Protein AF-A0A538GGG4-F1 (afdb_monomer_lite)

Secondary structure (DSSP, 8-state):
-PPP-SHHHHHHHHHHHHHHHHHHHHHHHHHHHHH--SHHHHHHHHHHHHHHHHHHHHHHHHHHHHT--------HHHHHHHHHHHHHHHHS-GGGHHHHHHHH--

Radius of gyration: 16.32 Å; chains: 1; bounding box: 41×24×45 Å

Foldseek 3Di:
DDDDDDPVSVVLLVLLLVLLLLVLLLVLLVVLLVLDDDPVLNVVSVVVSVVSVVVNVVSVVVCVVVVHDRDHDDNVVSVVLSVVLVVVCVVDDSVCNNVSSVVSVD

Sequence (106 aa):
MAKIESPRELFINNLGSTLTMENEILEMLEELQEEARDQELKQNLAHHHQETQQQIRNLERVFDALGEEPKGQSCPPIEGLEKDGKQSIKQVDDALVDHVILGGAA

pLDDT: mean 92.87, std 7.23, range [55.16, 98.62]

Structure (mmCIF, N/CA/C/O backbone):
data_AF-A0A538GGG4-F1
#
_entry.id   AF-A0A538GGG4-F1
#
loop_
_atom_site.group_PDB
_atom_site.id
_atom_site.type_symbol
_atom_site.label_atom_id
_atom_site.label_alt_id
_atom_site.label_comp_id
_atom_site.label_asym_id
_atom_site.label_entity_id
_atom_site.label_seq_id
_atom_site.pdbx_PDB_ins_code
_atom_site.Cartn_x
_atom_site.Cartn_y
_atom_site.Cartn_z
_atom_site.occupancy
_atom_site.B_iso_or_equiv
_atom_site.auth_seq_id
_atom_site.auth_comp_id
_atom_site.auth_asym_id
_atom_site.auth_atom_id
_atom_site.pdbx_PDB_model_num
ATOM 1 N N . MET A 1 1 ? -4.192 15.893 17.556 1.00 62.12 1 MET A N 1
ATOM 2 C CA . MET A 1 1 ? -5.105 14.734 17.450 1.00 62.12 1 MET A CA 1
ATOM 3 C C . MET A 1 1 ? -5.717 14.468 18.814 1.00 62.12 1 MET A C 1
ATOM 5 O O . MET A 1 1 ? -5.034 14.691 19.809 1.00 62.12 1 MET A O 1
ATOM 9 N N . ALA A 1 2 ? -6.991 14.067 18.868 1.00 73.44 2 ALA A N 1
ATOM 10 C CA . ALA A 1 2 ? -7.597 13.586 20.110 1.00 73.44 2 ALA A CA 1
ATOM 11 C C . ALA A 1 2 ? -6.872 12.312 20.575 1.00 73.44 2 ALA A C 1
ATOM 13 O O . ALA A 1 2 ? -6.318 11.582 19.752 1.00 73.44 2 ALA A O 1
ATOM 14 N N . LYS A 1 3 ? -6.826 12.080 21.886 1.00 87.62 3 LYS A N 1
ATOM 15 C CA . LYS A 1 3 ? -6.178 10.897 22.451 1.00 87.62 3 LYS A CA 1
ATOM 16 C C . LYS A 1 3 ? -7.064 9.672 22.199 1.00 87.62 3 LYS A C 1
ATOM 18 O O . LYS A 1 3 ? -8.278 9.787 22.295 1.00 87.62 3 LYS A O 1
ATOM 23 N N . ILE A 1 4 ? -6.450 8.538 21.872 1.00 91.81 4 ILE A N 1
ATOM 24 C CA . ILE A 1 4 ? -7.132 7.242 21.779 1.00 91.81 4 ILE A CA 1
ATOM 25 C C . ILE A 1 4 ? -7.226 6.669 23.193 1.00 91.81 4 ILE A C 1
ATOM 27 O O . ILE A 1 4 ? -6.202 6.529 23.868 1.00 91.81 4 ILE A O 1
ATOM 31 N N . GLU A 1 5 ? -8.437 6.358 23.644 1.00 95.62 5 GLU A N 1
ATOM 32 C CA . GLU A 1 5 ? -8.718 5.985 25.036 1.00 95.62 5 GLU A CA 1
ATOM 33 C C . GLU A 1 5 ? -9.255 4.556 25.183 1.00 95.62 5 GLU A C 1
ATOM 35 O O . GLU A 1 5 ? -9.321 4.032 26.297 1.00 95.62 5 GLU A O 1
ATOM 40 N N . SER A 1 6 ? -9.576 3.879 24.075 1.00 96.88 6 SER A N 1
ATOM 41 C CA . SER A 1 6 ? -10.102 2.512 24.092 1.00 96.88 6 SER A CA 1
ATOM 42 C C . SER A 1 6 ? -9.551 1.622 22.964 1.00 96.88 6 SER A C 1
ATOM 44 O O . SER A 1 6 ? -9.177 2.120 21.900 1.00 96.88 6 SER A O 1
ATOM 46 N N . PRO A 1 7 ? -9.546 0.281 23.137 1.00 97.12 7 PRO A N 1
ATOM 47 C CA . PRO A 1 7 ? -9.202 -0.647 22.056 1.00 97.12 7 PRO A CA 1
ATOM 48 C C . PRO A 1 7 ? -10.099 -0.500 20.820 1.00 97.12 7 PRO A C 1
ATOM 50 O O . PRO A 1 7 ? -9.632 -0.688 19.700 1.00 97.12 7 PRO A O 1
ATOM 53 N N . ARG A 1 8 ? -11.378 -0.141 21.010 1.00 94.81 8 ARG A N 1
ATOM 54 C CA . ARG A 1 8 ? -12.317 0.094 19.904 1.00 94.81 8 ARG A CA 1
ATOM 55 C C . ARG A 1 8 ? -11.928 1.332 19.100 1.00 94.81 8 ARG A C 1
ATOM 57 O O . ARG A 1 8 ? -11.909 1.266 17.877 1.00 94.81 8 ARG A O 1
ATOM 64 N N . GLU A 1 9 ? -11.586 2.433 19.767 1.00 93.06 9 GLU A N 1
ATOM 65 C CA . GLU A 1 9 ? -11.084 3.634 19.089 1.00 93.06 9 GLU A CA 1
ATOM 66 C C . GLU A 1 9 ? -9.779 3.366 18.345 1.00 93.06 9 GLU A C 1
ATOM 68 O O . GLU A 1 9 ? -9.637 3.812 17.211 1.00 93.06 9 GLU A O 1
ATOM 73 N N . LEU A 1 10 ? -8.856 2.603 18.945 1.00 92.94 10 LEU A N 1
ATOM 74 C 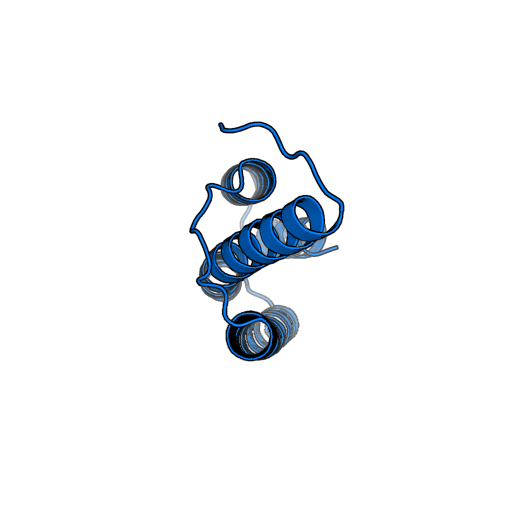CA . LEU A 1 10 ? -7.613 2.207 18.282 1.00 92.94 10 LEU A CA 1
ATOM 75 C C . LEU A 1 10 ? -7.896 1.401 17.009 1.00 92.94 10 LEU A C 1
ATOM 77 O O . LEU A 1 10 ? -7.308 1.666 15.966 1.00 92.94 10 LEU A O 1
ATOM 81 N N . PHE A 1 11 ? -8.821 0.444 17.082 1.00 94.50 11 PHE A N 1
ATOM 82 C CA . PHE A 1 11 ? -9.208 -0.374 15.937 1.00 94.50 11 PHE A CA 1
ATOM 83 C C . PHE A 1 11 ? -9.819 0.463 14.804 1.00 94.50 11 PHE A C 1
ATOM 85 O O . PHE A 1 11 ? -9.375 0.356 13.665 1.00 94.50 11 PHE A O 1
ATOM 92 N N . ILE A 1 12 ? -10.779 1.341 15.116 1.00 93.88 12 ILE A N 1
ATOM 93 C CA . ILE A 1 12 ? -11.406 2.239 14.130 1.00 93.88 12 ILE A CA 1
ATOM 94 C C . ILE A 1 12 ? -10.374 3.196 13.528 1.00 93.88 12 ILE A C 1
ATOM 96 O O . ILE A 1 12 ? -10.387 3.444 12.324 1.00 93.88 12 ILE A O 1
ATOM 100 N N . ASN A 1 13 ? -9.462 3.722 14.351 1.00 91.38 13 ASN A N 1
ATOM 101 C CA . ASN A 1 13 ? -8.400 4.595 13.873 1.00 91.38 13 ASN A CA 1
ATOM 102 C C . ASN A 1 13 ? -7.486 3.874 12.880 1.00 91.38 13 ASN A C 1
ATOM 104 O O . ASN A 1 13 ? -7.267 4.399 11.793 1.00 91.38 13 ASN A O 1
ATOM 108 N N . ASN A 1 14 ? -7.039 2.663 13.217 1.00 91.75 14 ASN A N 1
ATOM 109 C CA . ASN A 1 14 ? -6.198 1.859 12.339 1.00 91.75 14 ASN A CA 1
ATOM 110 C C . ASN A 1 14 ? -6.909 1.518 11.025 1.00 91.75 14 ASN A C 1
ATOM 112 O O . ASN A 1 14 ? -6.299 1.656 9.974 1.00 91.75 14 ASN A O 1
ATOM 116 N N . LEU A 1 15 ? -8.197 1.147 11.059 1.00 94.06 15 LEU A N 1
ATOM 117 C CA . LEU A 1 15 ? -8.981 0.917 9.838 1.00 94.06 15 LEU A CA 1
ATOM 118 C C . LEU A 1 15 ? -9.023 2.158 8.936 1.00 94.06 15 LEU A C 1
ATOM 120 O O . LEU A 1 15 ? -8.923 2.029 7.720 1.00 94.06 15 LEU A O 1
ATOM 124 N N . GLY A 1 16 ? -9.149 3.354 9.519 1.00 93.06 16 GLY A N 1
ATOM 125 C CA . GLY A 1 16 ? -9.156 4.612 8.766 1.00 93.06 16 GLY A CA 1
ATOM 126 C C . GLY A 1 16 ? -7.797 4.927 8.143 1.00 93.06 16 GLY A C 1
ATOM 127 O O . GLY A 1 16 ? -7.725 5.329 6.981 1.00 93.06 16 GLY A O 1
ATOM 128 N N . SER A 1 17 ? -6.715 4.690 8.888 1.00 91.56 17 SER A N 1
ATOM 129 C CA . SER A 1 17 ? -5.351 4.818 8.368 1.00 91.56 17 SER A CA 1
ATOM 130 C C . SER A 1 17 ? -5.074 3.813 7.251 1.00 91.56 17 SER A C 1
ATOM 132 O O . SER A 1 17 ? -4.525 4.201 6.227 1.00 91.56 17 SER A O 1
ATOM 134 N N . THR A 1 18 ? -5.502 2.555 7.396 1.00 93.44 18 THR A N 1
ATOM 135 C CA . THR A 1 18 ? -5.384 1.545 6.336 1.00 93.44 18 THR A CA 1
ATOM 136 C C . THR A 1 18 ? -6.203 1.938 5.113 1.00 93.44 18 THR A C 1
ATOM 138 O O . THR A 1 18 ? -5.6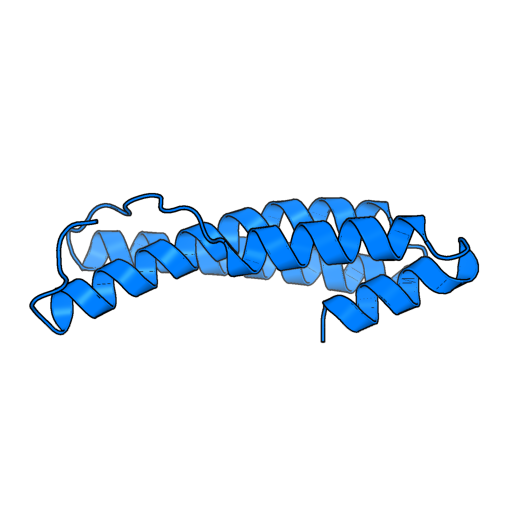76 1.902 4.015 1.00 93.44 18 THR A O 1
ATOM 141 N N . LEU A 1 19 ? -7.451 2.391 5.274 1.00 95.12 19 LEU A N 1
ATOM 142 C CA . LEU A 1 19 ? -8.255 2.850 4.138 1.00 95.12 19 LEU A CA 1
ATOM 143 C C . LEU A 1 19 ? -7.585 4.007 3.393 1.00 95.12 19 LEU A C 1
ATOM 145 O O . LEU A 1 19 ? -7.596 4.025 2.167 1.00 95.12 19 LEU A O 1
ATOM 149 N N . THR A 1 20 ? -6.991 4.961 4.111 1.00 93.88 20 THR A N 1
ATOM 150 C CA . THR A 1 20 ? -6.257 6.058 3.463 1.00 93.88 20 THR A CA 1
ATOM 151 C C . THR A 1 20 ? -5.030 5.524 2.721 1.00 93.88 20 THR A C 1
ATOM 153 O O . THR A 1 20 ? -4.852 5.831 1.548 1.00 93.88 20 THR A O 1
ATOM 156 N N . MET A 1 21 ? -4.261 4.636 3.358 1.00 94.19 21 MET A N 1
ATOM 157 C CA . MET A 1 21 ? -3.110 3.976 2.741 1.00 94.19 21 MET A CA 1
ATOM 158 C C . MET A 1 21 ? -3.478 3.232 1.452 1.00 94.19 21 MET A C 1
ATOM 160 O O . MET A 1 21 ? -2.780 3.389 0.462 1.00 94.19 21 MET A O 1
ATOM 164 N N . GLU A 1 22 ? -4.574 2.471 1.435 1.00 95.81 22 GLU A N 1
ATOM 165 C CA . GLU A 1 22 ? -4.999 1.738 0.234 1.00 95.81 22 GLU A CA 1
ATOM 166 C C . GLU A 1 22 ? -5.420 2.674 -0.906 1.00 95.81 22 GLU A C 1
ATOM 168 O O . GLU A 1 22 ? -5.168 2.372 -2.067 1.00 95.81 22 GLU A O 1
ATOM 173 N N . ASN A 1 23 ? -6.039 3.821 -0.601 1.00 95.31 23 ASN A N 1
ATOM 174 C CA . ASN A 1 23 ? -6.363 4.815 -1.630 1.00 95.31 23 ASN A CA 1
ATOM 175 C C . ASN A 1 23 ? -5.093 5.438 -2.229 1.00 95.31 23 ASN A C 1
ATOM 177 O O . ASN A 1 23 ? -5.008 5.578 -3.443 1.00 95.31 23 ASN A O 1
ATOM 181 N N . GLU A 1 24 ? -4.093 5.752 -1.403 1.00 94.50 24 GLU A N 1
ATOM 182 C CA . GLU A 1 24 ? -2.803 6.264 -1.885 1.00 94.50 24 GLU A CA 1
ATOM 183 C C . GLU A 1 24 ? -2.042 5.190 -2.692 1.00 94.50 24 GLU A C 1
ATOM 185 O O . GLU A 1 24 ? -1.507 5.473 -3.762 1.00 94.50 24 GLU A O 1
ATOM 190 N N . ILE A 1 25 ? -2.064 3.925 -2.250 1.00 95.12 25 ILE A N 1
ATOM 191 C CA . ILE A 1 25 ? -1.499 2.788 -3.002 1.00 95.12 25 ILE A CA 1
ATOM 192 C C . ILE A 1 25 ? -2.187 2.611 -4.352 1.00 95.12 25 ILE A C 1
ATOM 194 O O . ILE A 1 25 ? -1.514 2.322 -5.339 1.00 95.12 25 ILE A O 1
ATOM 198 N N . LEU A 1 26 ? -3.506 2.793 -4.413 1.00 96.81 26 LEU A N 1
ATOM 199 C CA . LEU A 1 26 ? -4.256 2.665 -5.655 1.00 96.81 26 LEU A CA 1
ATOM 200 C C . LEU A 1 26 ? -3.734 3.632 -6.727 1.00 96.81 26 LEU A C 1
ATOM 202 O O . LEU A 1 26 ? -3.463 3.202 -7.847 1.00 96.81 26 LEU A O 1
ATOM 206 N N . GLU A 1 27 ? -3.536 4.901 -6.366 1.00 94.75 27 GLU A N 1
ATOM 207 C CA . GLU A 1 27 ? -2.980 5.924 -7.262 1.00 94.75 27 GLU A CA 1
ATOM 208 C C . GLU A 1 27 ? -1.528 5.597 -7.650 1.00 94.75 27 GLU A C 1
ATOM 210 O O . GLU A 1 27 ? -1.171 5.633 -8.829 1.00 94.75 27 GLU A O 1
ATOM 215 N N . MET A 1 28 ? -0.700 5.180 -6.686 1.00 94.44 28 MET A N 1
ATOM 216 C CA . MET A 1 28 ? 0.683 4.778 -6.966 1.00 94.44 28 MET A CA 1
ATOM 217 C C . MET A 1 28 ? 0.778 3.601 -7.939 1.00 94.44 28 MET A C 1
ATOM 219 O O . MET A 1 28 ? 1.649 3.587 -8.804 1.00 94.44 28 MET A O 1
ATOM 223 N N . LEU A 1 29 ? -0.085 2.591 -7.808 1.00 96.00 29 LEU A N 1
ATOM 224 C CA . LEU A 1 29 ? -0.065 1.420 -8.686 1.00 96.00 29 LEU A CA 1
ATOM 225 C C . LEU A 1 29 ? -0.385 1.792 -10.137 1.00 96.00 29 LEU A C 1
ATOM 227 O O . LEU A 1 29 ? 0.219 1.221 -11.047 1.00 96.00 29 LEU A O 1
ATOM 231 N N . GLU A 1 30 ? -1.287 2.753 -10.356 1.00 94.94 30 GLU A N 1
ATOM 232 C CA . GLU A 1 30 ? -1.578 3.291 -11.688 1.00 94.94 30 GLU A CA 1
ATOM 233 C C . GLU A 1 30 ? -0.332 3.960 -12.289 1.00 94.94 30 GLU A C 1
ATOM 235 O O . GLU A 1 30 ? 0.099 3.585 -13.382 1.00 94.94 30 GLU A O 1
ATOM 240 N N . GLU A 1 31 ? 0.323 4.854 -11.544 1.00 94.19 31 GLU A N 1
ATOM 241 C CA . GLU A 1 31 ? 1.547 5.532 -11.992 1.00 94.19 31 GLU A CA 1
ATOM 242 C C . GLU A 1 31 ? 2.708 4.553 -12.257 1.00 94.19 31 GLU A C 1
ATOM 244 O O . GLU A 1 31 ? 3.385 4.629 -13.284 1.00 94.19 31 GLU A O 1
ATOM 249 N N . LEU A 1 32 ? 2.936 3.583 -11.365 1.00 94.81 32 LEU A N 1
ATOM 250 C CA . LEU A 1 32 ? 3.996 2.581 -11.530 1.00 94.81 32 LEU A CA 1
ATOM 251 C C . LEU A 1 32 ? 3.751 1.697 -12.759 1.00 94.81 32 LEU A C 1
ATOM 253 O O . LEU A 1 32 ? 4.701 1.289 -13.429 1.00 94.81 32 LEU A O 1
ATOM 257 N N . GLN A 1 33 ? 2.490 1.402 -13.083 1.00 95.19 33 GLN A N 1
ATOM 258 C CA . GLN A 1 33 ? 2.136 0.646 -14.284 1.00 95.19 33 GLN A CA 1
ATOM 259 C C . GLN A 1 33 ? 2.474 1.427 -15.566 1.00 95.19 33 GLN A C 1
ATOM 261 O O . GLN A 1 33 ? 2.873 0.825 -16.576 1.00 95.19 33 GLN A O 1
ATOM 266 N N . GLU A 1 34 ? 2.324 2.754 -15.548 1.00 94.62 34 GLU A N 1
ATOM 267 C CA . GLU A 1 34 ? 2.719 3.630 -16.655 1.00 94.62 34 GLU A CA 1
ATOM 268 C C . GLU A 1 34 ? 4.243 3.646 -16.844 1.00 94.62 34 GLU A C 1
ATOM 270 O O . GLU A 1 34 ? 4.711 3.458 -17.972 1.00 94.62 34 GLU A O 1
ATOM 275 N N . GLU A 1 35 ? 4.999 3.765 -15.749 1.00 94.81 35 GLU A N 1
ATOM 276 C CA . GLU A 1 35 ? 6.471 3.835 -15.740 1.00 94.81 35 GLU A CA 1
ATOM 277 C C . GLU A 1 35 ? 7.165 2.497 -16.051 1.00 94.81 35 GLU A C 1
ATOM 279 O O . GLU A 1 35 ? 8.247 2.474 -16.651 1.00 94.81 35 GLU A O 1
ATOM 284 N N . ALA A 1 36 ? 6.551 1.371 -15.672 1.00 95.62 36 ALA A N 1
ATOM 285 C CA . ALA A 1 36 ? 7.094 0.040 -15.928 1.00 95.62 36 ALA A CA 1
ATOM 286 C C . ALA A 1 36 ? 7.319 -0.207 -17.430 1.00 95.62 36 ALA A C 1
ATOM 288 O O . ALA A 1 36 ? 6.617 0.333 -18.289 1.00 95.62 36 ALA A O 1
ATOM 289 N N . ARG A 1 37 ? 8.274 -1.065 -17.785 1.00 94.81 37 ARG A N 1
ATOM 290 C CA . ARG A 1 37 ? 8.621 -1.377 -19.186 1.00 94.81 37 ARG A CA 1
ATOM 291 C C . ARG A 1 37 ? 8.378 -2.836 -19.513 1.00 94.81 37 ARG A C 1
ATOM 293 O O . ARG A 1 37 ? 7.853 -3.140 -20.588 1.00 94.81 37 ARG A O 1
ATOM 300 N N . ASP A 1 38 ? 8.712 -3.714 -18.579 1.00 97.12 38 ASP A N 1
ATOM 301 C CA . ASP A 1 38 ? 8.404 -5.128 -18.661 1.00 97.12 38 ASP A CA 1
ATOM 302 C C . ASP A 1 38 ? 6.887 -5.396 -18.636 1.00 97.12 38 ASP A C 1
ATOM 304 O O . ASP A 1 38 ? 6.118 -4.800 -17.876 1.00 97.12 38 ASP A O 1
ATOM 308 N N . GLN A 1 39 ? 6.438 -6.294 -19.514 1.00 97.06 39 GLN A N 1
ATOM 309 C CA . GLN A 1 39 ? 5.013 -6.584 -19.687 1.00 97.06 39 GLN A CA 1
ATOM 310 C C . GLN A 1 39 ? 4.438 -7.417 -18.542 1.00 97.06 39 GLN A C 1
ATOM 312 O O . GLN A 1 39 ? 3.275 -7.227 -18.186 1.00 97.06 39 GLN A O 1
ATOM 317 N N . GLU A 1 40 ? 5.224 -8.327 -17.969 1.00 96.56 40 GLU A N 1
ATOM 318 C CA . GLU A 1 40 ? 4.798 -9.133 -16.826 1.00 96.56 40 GLU A CA 1
ATOM 319 C C . GLU A 1 40 ? 4.673 -8.246 -15.584 1.00 96.56 40 GLU A C 1
ATOM 321 O O . GLU A 1 40 ? 3.661 -8.304 -14.884 1.00 96.56 40 GLU A O 1
ATOM 326 N N . LEU A 1 41 ? 5.627 -7.333 -15.370 1.00 96.31 41 LEU A N 1
ATOM 327 C CA . LEU A 1 41 ? 5.549 -6.343 -14.297 1.00 96.31 41 LEU A CA 1
ATOM 328 C C . LEU A 1 41 ? 4.292 -5.469 -14.413 1.00 96.31 41 LEU A C 1
ATOM 330 O O . LEU A 1 41 ? 3.559 -5.333 -13.434 1.00 96.31 41 LEU A O 1
ATOM 334 N N . LYS A 1 42 ? 3.980 -4.938 -15.605 1.00 97.12 42 LYS A N 1
ATOM 335 C CA . LYS A 1 42 ? 2.738 -4.171 -15.827 1.00 97.12 42 LYS A CA 1
ATOM 336 C C . LYS A 1 42 ? 1.486 -4.980 -15.492 1.00 97.12 42 LYS A C 1
ATOM 338 O O . LYS A 1 42 ? 0.563 -4.445 -14.887 1.00 97.12 42 LYS A O 1
ATOM 343 N N . GLN A 1 43 ? 1.438 -6.253 -15.887 1.00 97.19 43 GLN A N 1
ATOM 344 C CA . GLN A 1 43 ? 0.297 -7.125 -15.595 1.00 97.19 43 GLN A CA 1
ATOM 345 C C . GLN A 1 43 ? 0.145 -7.375 -14.094 1.00 97.19 43 GLN A C 1
ATOM 347 O O . GLN A 1 43 ? -0.973 -7.332 -13.584 1.00 97.19 43 GLN A O 1
ATOM 352 N N . ASN A 1 44 ? 1.254 -7.581 -13.386 1.00 96.81 44 ASN A N 1
ATOM 353 C CA . ASN A 1 44 ? 1.247 -7.774 -11.940 1.00 96.81 44 ASN A CA 1
ATOM 354 C C . ASN A 1 44 ? 0.799 -6.505 -11.200 1.00 96.81 44 ASN A C 1
ATOM 356 O O . ASN A 1 44 ? -0.020 -6.599 -10.290 1.00 96.81 44 ASN A O 1
ATOM 360 N N . LEU A 1 45 ? 1.255 -5.321 -11.625 1.00 97.25 45 LEU A N 1
ATOM 361 C CA . LEU A 1 45 ? 0.800 -4.038 -11.072 1.00 97.25 45 LEU A CA 1
ATOM 362 C C . LEU A 1 45 ? -0.695 -3.808 -11.333 1.00 97.25 45 LEU A C 1
ATOM 364 O O . LEU A 1 45 ? -1.427 -3.450 -10.414 1.00 97.25 45 LEU A O 1
ATOM 368 N N . ALA A 1 46 ? -1.173 -4.103 -12.546 1.00 97.44 46 ALA A N 1
ATOM 369 C CA . ALA A 1 46 ? -2.593 -4.017 -12.889 1.00 97.44 46 ALA A CA 1
ATOM 370 C C . ALA A 1 46 ? -3.453 -4.976 -12.050 1.00 97.44 46 ALA A C 1
ATOM 372 O O . ALA A 1 46 ? -4.563 -4.635 -11.635 1.00 97.44 46 ALA A O 1
ATOM 373 N N . HIS A 1 47 ? -2.948 -6.187 -11.802 1.00 97.75 47 HIS A N 1
ATOM 374 C CA . HIS A 1 47 ? -3.614 -7.159 -10.946 1.00 97.75 47 HIS A CA 1
ATOM 375 C C . HIS A 1 47 ? -3.688 -6.664 -9.501 1.00 97.75 47 HIS A C 1
ATOM 377 O O . HIS A 1 47 ? -4.781 -6.627 -8.936 1.00 97.75 47 HIS A O 1
ATOM 383 N N . HIS A 1 48 ? -2.566 -6.195 -8.949 1.00 97.50 48 HIS A N 1
ATOM 384 C CA . HIS A 1 48 ? -2.519 -5.625 -7.605 1.00 97.50 48 HIS 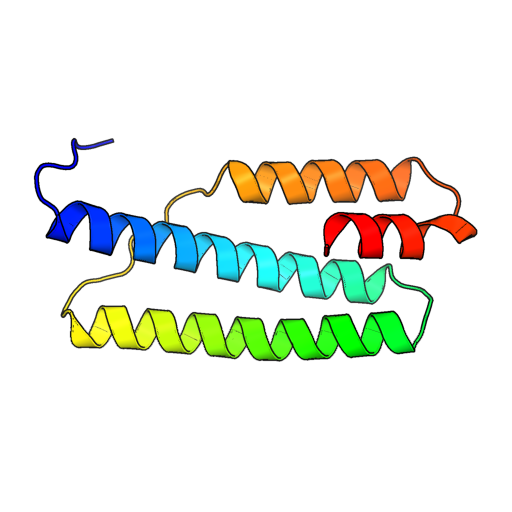A CA 1
ATOM 385 C C . HIS A 1 48 ? -3.483 -4.438 -7.491 1.00 97.50 48 HIS A C 1
ATOM 387 O O . HIS A 1 48 ? -4.283 -4.385 -6.567 1.00 97.50 48 HIS A O 1
ATOM 393 N N . HIS A 1 49 ? -3.532 -3.553 -8.489 1.00 97.94 49 HIS A N 1
ATOM 394 C CA . HIS A 1 49 ? -4.475 -2.435 -8.508 1.00 97.94 49 HIS A CA 1
ATOM 395 C C . HIS A 1 49 ? -5.935 -2.915 -8.371 1.00 97.94 49 HIS A C 1
ATOM 397 O O . HIS A 1 49 ? -6.714 -2.353 -7.600 1.00 97.94 49 HIS A O 1
ATOM 403 N N . GLN A 1 50 ? -6.324 -4.002 -9.049 1.00 98.38 50 GLN A N 1
ATOM 404 C CA . GLN A 1 50 ? -7.659 -4.599 -8.886 1.00 98.38 50 GLN A CA 1
ATOM 405 C C . GLN A 1 50 ? -7.889 -5.191 -7.487 1.00 98.38 50 GLN A C 1
ATOM 407 O O . GLN A 1 50 ? -8.999 -5.080 -6.948 1.00 98.38 50 GLN A O 1
ATOM 412 N N . GLU A 1 51 ? -6.870 -5.816 -6.895 1.00 98.50 51 GLU A N 1
ATOM 413 C CA . GLU A 1 51 ? -6.918 -6.314 -5.519 1.00 98.50 51 GLU A CA 1
ATOM 414 C C . GLU A 1 51 ? -7.092 -5.163 -4.522 1.00 98.50 51 GLU A C 1
ATOM 416 O O . GLU A 1 51 ? -7.996 -5.231 -3.685 1.00 98.50 51 GLU A O 1
ATOM 421 N N . THR A 1 52 ? -6.338 -4.073 -4.673 1.00 98.31 52 THR A N 1
ATOM 422 C CA . THR A 1 52 ? -6.430 -2.853 -3.856 1.00 98.31 52 THR A CA 1
ATOM 423 C C . THR A 1 52 ? -7.824 -2.238 -3.925 1.00 98.31 52 THR A C 1
ATOM 425 O O . THR A 1 52 ? -8.438 -1.962 -2.894 1.00 98.31 52 THR A O 1
ATOM 428 N N . GLN A 1 53 ? -8.431 -2.145 -5.114 1.00 98.56 53 GLN A N 1
ATOM 429 C CA . GLN A 1 53 ? -9.830 -1.712 -5.230 1.00 98.56 53 GLN A CA 1
ATOM 430 C C . GLN A 1 53 ? -10.793 -2.612 -4.439 1.00 98.56 53 GLN A C 1
ATOM 432 O O . GLN A 1 53 ? -11.793 -2.140 -3.892 1.00 98.56 53 GLN A O 1
ATOM 437 N N . GLN A 1 54 ? -10.543 -3.924 -4.396 1.00 98.62 54 GLN A N 1
ATOM 438 C CA . GLN A 1 54 ? -11.362 -4.844 -3.609 1.00 98.62 54 GLN A CA 1
ATOM 439 C C . GLN A 1 54 ? -11.098 -4.717 -2.105 1.00 98.62 54 GLN A C 1
ATOM 441 O O . GLN A 1 54 ? -12.041 -4.846 -1.322 1.00 98.62 54 GLN A O 1
ATOM 446 N N . GLN A 1 55 ? -9.859 -4.453 -1.698 1.00 98.50 55 GLN A N 1
ATOM 447 C CA . GLN A 1 55 ? -9.480 -4.203 -0.308 1.00 98.50 55 GLN A CA 1
ATOM 448 C C . GLN A 1 55 ? -10.155 -2.931 0.221 1.00 98.50 55 GLN A C 1
ATOM 450 O O . GLN A 1 55 ? -10.796 -2.994 1.270 1.00 98.50 55 GLN A O 1
ATOM 455 N N . ILE A 1 56 ? -10.157 -1.840 -0.555 1.00 98.00 56 ILE A N 1
ATOM 456 C CA . ILE A 1 56 ? -10.903 -0.604 -0.255 1.00 98.00 56 ILE A CA 1
ATOM 457 C C . ILE A 1 56 ? -12.387 -0.912 -0.028 1.00 98.00 56 ILE A C 1
ATOM 459 O O . ILE A 1 56 ? -12.923 -0.621 1.041 1.00 98.00 56 ILE A O 1
ATOM 463 N N . ARG A 1 57 ? -13.038 -1.616 -0.967 1.00 98.25 57 ARG A N 1
ATOM 464 C CA . ARG A 1 57 ? -14.451 -2.021 -0.821 1.00 98.25 57 ARG A CA 1
ATOM 465 C C . ARG A 1 57 ? -14.706 -2.878 0.420 1.00 98.25 57 ARG A C 1
ATOM 467 O O . ARG A 1 57 ? -15.795 -2.842 0.991 1.00 98.25 57 ARG A O 1
ATOM 474 N N . ASN A 1 58 ? -13.745 -3.708 0.821 1.00 98.25 58 ASN A N 1
ATOM 475 C CA . ASN A 1 58 ? -13.872 -4.515 2.031 1.00 98.25 58 ASN A CA 1
ATOM 476 C C . ASN A 1 58 ? -13.781 -3.643 3.289 1.00 98.25 58 ASN A C 1
ATOM 478 O O . ASN A 1 58 ? -14.568 -3.850 4.209 1.00 98.25 58 ASN A O 1
ATOM 482 N N . LEU A 1 59 ? -12.873 -2.666 3.318 1.00 97.12 59 LEU A N 1
ATOM 483 C CA . LEU A 1 59 ? -12.735 -1.718 4.424 1.00 97.12 59 LEU A CA 1
ATOM 484 C C . LEU A 1 59 ? -13.992 -0.857 4.582 1.00 97.12 59 LEU A C 1
ATOM 486 O O . LEU A 1 59 ? -14.496 -0.731 5.695 1.00 97.12 59 LEU A O 1
ATOM 490 N N . GLU A 1 60 ? -14.557 -0.355 3.483 1.00 95.94 60 GLU A N 1
ATOM 491 C CA . GLU A 1 60 ? -15.834 0.376 3.488 1.00 95.94 60 GLU A CA 1
ATOM 492 C C . GLU A 1 60 ? -16.963 -0.462 4.110 1.00 95.94 60 GLU A C 1
ATOM 494 O O . GLU A 1 60 ? -17.650 -0.010 5.024 1.00 95.94 60 GLU A O 1
ATOM 499 N N . ARG A 1 61 ? -17.087 -1.738 3.717 1.00 97.75 61 ARG A N 1
ATOM 500 C CA . ARG A 1 61 ? -18.070 -2.662 4.314 1.00 97.75 61 ARG A CA 1
ATOM 501 C C . ARG A 1 61 ? -17.841 -2.902 5.805 1.00 97.75 61 ARG A C 1
ATOM 503 O O . ARG A 1 61 ? -18.801 -3.148 6.533 1.00 97.75 61 ARG A O 1
ATOM 510 N N . VAL A 1 62 ? -16.589 -2.886 6.265 1.00 97.44 62 VAL A N 1
ATOM 511 C CA . VAL A 1 62 ? -16.273 -3.004 7.696 1.00 97.44 62 VAL A CA 1
ATOM 512 C C . VAL A 1 62 ? -16.746 -1.759 8.444 1.00 97.44 62 VAL A C 1
ATOM 514 O O . VAL A 1 62 ? -17.366 -1.904 9.494 1.00 97.44 62 VAL A O 1
ATOM 517 N N . PHE A 1 63 ? -16.522 -0.559 7.904 1.00 96.81 63 PHE A N 1
ATOM 518 C CA . PHE A 1 63 ? -17.043 0.686 8.478 1.00 96.81 63 PHE A CA 1
ATOM 519 C C . PHE A 1 63 ? -18.575 0.677 8.573 1.00 96.81 63 PHE A C 1
ATOM 521 O O . PHE A 1 63 ? -19.117 0.902 9.660 1.00 96.81 63 PHE A O 1
ATOM 528 N N . ASP A 1 64 ? -19.259 0.276 7.497 1.00 96.75 64 ASP A N 1
ATOM 529 C CA . ASP A 1 64 ? -20.718 0.116 7.478 1.00 96.75 64 ASP A CA 1
ATOM 530 C C . ASP A 1 64 ? -21.201 -0.871 8.553 1.00 96.75 64 ASP A C 1
ATOM 532 O O . ASP A 1 64 ? -22.137 -0.588 9.303 1.00 96.75 64 ASP A O 1
ATOM 536 N N . ALA A 1 65 ? -20.541 -2.029 8.671 1.00 97.44 65 ALA A N 1
ATOM 537 C CA . ALA A 1 65 ? -20.889 -3.054 9.656 1.00 97.44 65 ALA A CA 1
ATOM 538 C C . ALA A 1 65 ? -20.668 -2.596 11.108 1.00 97.44 65 ALA A C 1
ATOM 540 O O . ALA A 1 65 ? -21.332 -3.091 12.022 1.00 97.44 65 ALA A O 1
ATOM 541 N N . LEU A 1 66 ? -19.739 -1.664 11.329 1.00 96.25 66 LEU A N 1
ATOM 542 C CA . LEU A 1 66 ? -19.457 -1.074 12.637 1.00 96.25 66 LEU A CA 1
ATOM 543 C C . LEU A 1 66 ? -20.354 0.130 12.958 1.00 96.25 66 LEU A C 1
ATOM 545 O O . LEU A 1 66 ? -20.367 0.556 14.117 1.00 96.25 66 LEU A O 1
ATOM 549 N N . GLY A 1 67 ? -21.095 0.652 11.973 1.00 96.44 67 GLY A N 1
ATOM 550 C CA . GLY A 1 67 ? -21.876 1.884 12.097 1.00 96.44 67 GLY A CA 1
ATOM 551 C C . GLY A 1 67 ? -20.998 3.120 12.311 1.00 96.44 67 GLY A C 1
ATOM 552 O O . GLY A 1 67 ? -21.399 4.034 13.027 1.00 96.44 67 GLY A O 1
ATOM 553 N N . GLU A 1 68 ? -19.787 3.115 11.754 1.00 94.25 68 GLU A N 1
ATOM 554 C CA . GLU A 1 68 ? -18.790 4.177 11.891 1.00 94.25 68 GLU A CA 1
ATOM 555 C C . GLU A 1 68 ? -18.479 4.774 10.520 1.00 94.25 68 GLU A C 1
ATOM 557 O O . GLU A 1 68 ? -18.445 4.058 9.525 1.00 94.25 68 GLU A O 1
ATOM 562 N N . GLU A 1 69 ? -18.187 6.071 10.465 1.00 89.69 69 GLU A N 1
ATOM 563 C CA . GLU A 1 69 ? -17.726 6.704 9.229 1.00 89.69 69 GLU A CA 1
ATOM 564 C C . GLU A 1 69 ? -16.193 6.692 9.156 1.00 89.69 69 GLU A C 1
ATOM 566 O O . GLU A 1 69 ? -15.523 7.014 10.152 1.00 89.69 69 GLU A O 1
ATOM 571 N N . PRO A 1 70 ? -15.607 6.374 7.987 1.00 85.62 70 PRO A N 1
ATOM 572 C CA . PRO A 1 70 ? -14.176 6.501 7.798 1.00 85.62 70 PRO A CA 1
ATOM 573 C C . PRO A 1 70 ? -13.767 7.966 7.949 1.00 85.62 70 PRO A C 1
ATOM 575 O O . PRO A 1 70 ? -14.233 8.856 7.239 1.00 85.62 70 PRO A O 1
ATOM 578 N N . LYS A 1 71 ? -12.853 8.226 8.882 1.00 80.25 71 LYS A N 1
ATOM 579 C CA . LYS A 1 71 ? -12.192 9.527 8.983 1.00 80.25 71 LYS A CA 1
ATOM 580 C C . LYS A 1 71 ? -10.948 9.472 8.119 1.00 80.25 71 LYS A C 1
ATOM 582 O O . LYS A 1 71 ? -10.013 8.758 8.473 1.00 80.25 71 LYS A O 1
ATOM 587 N N . GLY A 1 72 ? -10.939 10.232 7.026 1.00 69.19 72 GLY A N 1
ATOM 588 C CA . GLY A 1 72 ? -9.729 10.437 6.236 1.00 69.19 72 GLY A CA 1
ATOM 589 C C . GLY A 1 72 ? -8.619 10.995 7.126 1.00 69.19 72 GLY A C 1
ATOM 590 O O . GLY A 1 72 ? -8.827 11.971 7.856 1.00 69.19 72 GLY A O 1
ATOM 591 N N . GLN A 1 73 ? -7.463 10.344 7.113 1.00 76.69 73 GLN A N 1
ATOM 592 C CA . GLN A 1 73 ? -6.281 10.769 7.853 1.00 76.69 73 GLN A CA 1
ATOM 593 C C . GLN A 1 73 ? -5.085 10.649 6.929 1.00 76.69 73 GLN A C 1
ATOM 595 O O . GLN A 1 73 ? -4.921 9.604 6.324 1.00 76.69 73 GLN A O 1
ATOM 600 N N . SER A 1 74 ? -4.242 11.680 6.864 1.00 76.00 74 SER A N 1
ATOM 601 C CA . SER A 1 74 ? -2.959 11.571 6.159 1.00 76.00 74 SER A CA 1
ATOM 602 C C . SER A 1 74 ? -2.196 10.343 6.652 1.00 76.00 74 SER A C 1
ATOM 604 O O . SER A 1 74 ? -2.217 10.024 7.852 1.00 76.00 74 SER A O 1
ATOM 606 N N . CYS A 1 75 ? -1.531 9.670 5.717 1.00 82.69 75 CYS A N 1
ATOM 607 C CA . CYS A 1 75 ? -0.700 8.512 5.977 1.00 82.69 75 CYS A CA 1
ATOM 608 C C . CYS A 1 75 ? 0.772 8.852 5.667 1.00 82.69 75 CYS A C 1
ATOM 610 O O . CYS A 1 75 ? 1.313 8.411 4.657 1.00 82.69 75 CYS A O 1
ATOM 612 N N . PRO A 1 76 ? 1.492 9.574 6.554 1.00 86.38 76 PRO A N 1
ATOM 613 C CA . PRO A 1 76 ? 2.874 9.989 6.292 1.00 86.38 76 PRO A CA 1
ATOM 614 C C . PRO A 1 76 ? 3.837 8.868 5.860 1.00 86.38 76 PRO A C 1
ATOM 616 O O . PRO A 1 76 ? 4.752 9.151 5.088 1.00 86.38 76 PRO A O 1
ATOM 619 N N . PRO A 1 77 ? 3.698 7.610 6.337 1.00 88.38 77 PRO A N 1
ATOM 620 C CA . PRO A 1 77 ? 4.535 6.521 5.851 1.00 88.38 77 PRO A CA 1
ATOM 621 C C . PRO A 1 77 ? 4.375 6.246 4.353 1.00 88.38 77 PRO A C 1
ATOM 623 O O . PRO A 1 77 ? 5.386 6.061 3.682 1.00 88.38 77 PRO A O 1
ATOM 626 N N . ILE A 1 78 ? 3.144 6.222 3.829 1.00 89.06 78 ILE A N 1
ATOM 627 C CA . ILE A 1 78 ? 2.915 5.877 2.421 1.00 89.06 78 ILE A CA 1
ATOM 628 C C . ILE A 1 78 ? 3.251 7.062 1.504 1.00 89.06 78 ILE A C 1
ATOM 630 O O . ILE A 1 78 ? 3.946 6.856 0.517 1.00 89.06 78 ILE A O 1
ATOM 634 N N . GLU A 1 79 ? 2.949 8.298 1.923 1.00 89.56 79 GLU A N 1
ATOM 635 C CA . GLU A 1 79 ? 3.416 9.532 1.263 1.00 89.56 79 GLU A CA 1
ATOM 636 C C . GLU A 1 79 ? 4.958 9.567 1.152 1.00 89.56 79 GLU A C 1
ATOM 638 O O . GLU A 1 79 ? 5.540 10.022 0.163 1.00 89.56 79 GLU A O 1
ATOM 643 N N . GLY A 1 80 ? 5.652 9.086 2.191 1.00 91.94 80 GLY A N 1
ATOM 644 C CA . GLY A 1 80 ? 7.108 8.962 2.202 1.00 91.94 80 GLY A CA 1
ATOM 645 C C . GLY A 1 80 ? 7.616 7.932 1.194 1.00 91.94 80 GLY A C 1
ATOM 646 O O . GLY A 1 80 ? 8.523 8.237 0.420 1.00 91.94 80 GLY A O 1
ATOM 647 N N . LEU A 1 81 ? 7.010 6.741 1.177 1.00 89.88 81 LEU A N 1
ATOM 648 C CA . LEU A 1 81 ? 7.351 5.671 0.235 1.00 89.88 81 LEU A CA 1
ATOM 649 C C . LEU A 1 81 ? 7.109 6.091 -1.218 1.00 89.88 81 LEU A C 1
ATOM 651 O O . LEU A 1 81 ? 7.971 5.869 -2.067 1.00 89.88 81 LEU A O 1
ATOM 655 N N . GLU A 1 82 ? 5.984 6.752 -1.488 1.00 90.75 82 GLU A N 1
ATOM 656 C CA . GLU A 1 82 ? 5.659 7.312 -2.799 1.00 90.75 82 GLU A CA 1
ATOM 657 C C . GLU A 1 82 ? 6.759 8.267 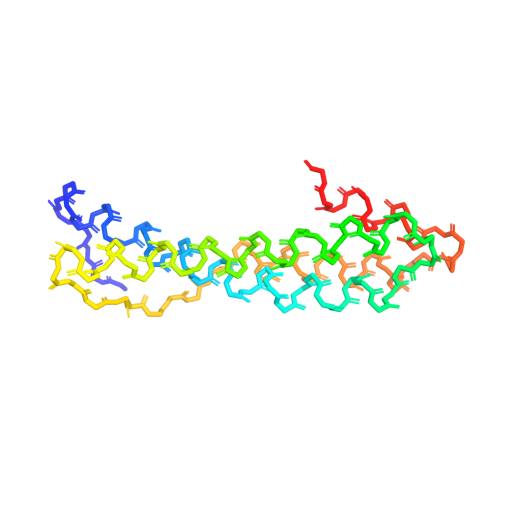-3.270 1.00 90.75 82 GLU A C 1
ATOM 659 O O . GLU A 1 82 ? 7.302 8.149 -4.373 1.00 90.75 82 GLU A O 1
ATOM 664 N N . LYS A 1 83 ? 7.119 9.224 -2.409 1.00 92.44 83 LYS A N 1
ATOM 665 C CA . LYS A 1 83 ? 8.122 10.236 -2.723 1.00 92.44 83 LYS A CA 1
ATOM 666 C C . LYS A 1 83 ? 9.493 9.617 -2.973 1.00 92.44 83 LYS A C 1
ATOM 668 O O . LYS A 1 83 ? 10.160 10.007 -3.936 1.00 92.44 83 LYS A O 1
ATOM 673 N N . ASP A 1 84 ? 9.905 8.684 -2.122 1.00 91.56 84 ASP A N 1
ATOM 674 C CA . ASP A 1 84 ? 11.188 8.001 -2.247 1.00 91.56 84 ASP A CA 1
ATOM 675 C C . ASP A 1 84 ? 11.230 7.173 -3.541 1.00 91.56 84 ASP A C 1
ATOM 677 O O . ASP A 1 84 ? 12.182 7.305 -4.311 1.00 91.56 84 ASP A O 1
ATOM 681 N N . GLY A 1 85 ? 10.164 6.431 -3.862 1.00 91.62 85 GLY A N 1
ATOM 682 C CA . GLY A 1 85 ? 10.036 5.679 -5.114 1.00 91.62 85 GLY A CA 1
ATOM 683 C C . GLY A 1 85 ? 10.110 6.573 -6.356 1.00 91.62 85 GLY A C 1
ATOM 684 O O . GLY A 1 85 ? 10.935 6.343 -7.246 1.00 91.62 85 GLY A O 1
ATOM 685 N N . LYS A 1 86 ? 9.331 7.665 -6.385 1.00 92.25 86 LYS A N 1
ATOM 686 C CA . LYS A 1 86 ? 9.369 8.676 -7.461 1.00 92.25 86 LYS A CA 1
ATOM 687 C C . LYS A 1 86 ? 10.755 9.293 -7.621 1.00 92.25 86 LYS A C 1
ATOM 689 O O . LYS A 1 86 ? 11.181 9.599 -8.738 1.00 92.25 86 LYS A O 1
ATOM 694 N N . GLN A 1 87 ? 11.461 9.520 -6.517 1.00 94.44 87 GLN A N 1
ATOM 695 C CA . GLN A 1 87 ? 12.819 10.040 -6.552 1.00 94.44 87 GLN A CA 1
ATOM 696 C C . GLN A 1 87 ? 13.801 8.998 -7.099 1.00 94.44 87 GLN A C 1
ATOM 698 O O . GLN A 1 87 ? 14.626 9.348 -7.940 1.00 94.44 87 GLN A O 1
ATOM 703 N N . SER A 1 88 ? 13.702 7.737 -6.676 1.00 95.06 88 SER A N 1
ATOM 704 C CA . SER A 1 88 ? 14.558 6.654 -7.160 1.00 95.06 88 SER A CA 1
ATOM 705 C C . SER A 1 88 ? 14.394 6.407 -8.659 1.00 95.06 88 SER A C 1
ATOM 707 O O . SER A 1 88 ? 15.404 6.308 -9.349 1.00 95.06 88 SER A O 1
ATOM 709 N N . ILE A 1 89 ? 13.163 6.409 -9.187 1.00 94.94 89 ILE A N 1
ATOM 710 C CA . ILE A 1 89 ? 12.905 6.265 -10.634 1.00 94.94 89 ILE A CA 1
ATOM 711 C C . ILE A 1 89 ? 13.617 7.372 -11.427 1.00 94.94 89 ILE A C 1
ATOM 713 O O . ILE A 1 89 ? 14.268 7.099 -12.428 1.00 94.94 89 ILE A O 1
ATOM 717 N N . LYS A 1 90 ? 13.586 8.620 -10.939 1.00 94.62 90 LYS A N 1
ATOM 718 C CA . LYS A 1 90 ? 14.257 9.767 -11.585 1.00 94.62 90 LYS A CA 1
ATOM 719 C C . LYS A 1 90 ? 15.786 9.740 -11.493 1.00 94.62 90 LYS A C 1
ATOM 721 O O . LYS A 1 90 ? 16.443 10.509 -12.192 1.00 94.62 90 LYS A O 1
ATOM 726 N N . GLN A 1 91 ? 16.352 8.950 -10.583 1.00 96.19 91 GLN A N 1
ATOM 727 C CA . GLN A 1 91 ? 17.796 8.883 -10.341 1.00 96.19 91 GLN A CA 1
ATOM 728 C C . GLN A 1 91 ? 18.496 7.778 -11.130 1.00 96.19 91 GLN A C 1
ATOM 730 O O . GLN A 1 91 ? 19.728 7.760 -11.166 1.00 96.19 91 GLN A O 1
ATOM 735 N N . VAL A 1 92 ? 17.742 6.857 -11.722 1.00 96.31 92 VAL A N 1
ATOM 736 C CA . VAL A 1 92 ? 18.293 5.7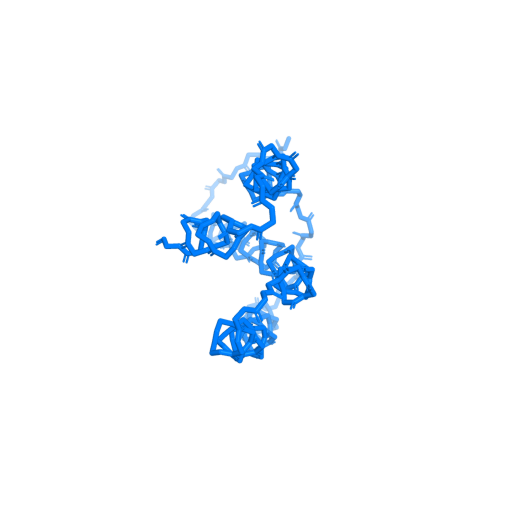17 -12.449 1.00 96.31 92 VAL A CA 1
ATOM 737 C C . VAL A 1 92 ? 18.094 5.869 -13.947 1.00 96.31 92 VAL A C 1
ATOM 739 O O . VAL A 1 92 ? 17.202 6.577 -14.407 1.00 96.31 92 VAL A O 1
ATOM 742 N N . ASP A 1 93 ? 18.931 5.179 -14.716 1.00 96.56 93 ASP A N 1
ATOM 743 C CA . ASP A 1 93 ? 18.678 5.026 -16.139 1.00 96.56 93 ASP A CA 1
ATOM 744 C C . ASP A 1 93 ? 17.407 4.205 -16.369 1.00 96.56 93 ASP A C 1
ATOM 746 O O . ASP A 1 93 ? 17.099 3.256 -15.651 1.00 96.56 93 ASP A O 1
ATOM 750 N N . ASP A 1 94 ? 16.748 4.517 -17.471 1.00 93.62 94 ASP A N 1
ATOM 751 C CA . ASP A 1 94 ? 15.690 3.781 -18.148 1.00 93.62 94 ASP A CA 1
ATOM 752 C C . ASP A 1 94 ? 15.724 2.244 -18.012 1.00 93.62 94 ASP A C 1
ATOM 754 O O . ASP A 1 94 ? 14.692 1.607 -17.808 1.00 93.62 94 ASP A O 1
ATOM 758 N N . ALA A 1 95 ? 16.907 1.632 -18.127 1.00 95.75 95 ALA A N 1
ATOM 759 C CA . ALA A 1 95 ? 17.085 0.180 -18.041 1.00 95.75 95 ALA A CA 1
ATOM 760 C C . ALA A 1 95 ? 16.937 -0.386 -16.613 1.00 95.75 95 ALA A C 1
ATOM 762 O O . ALA A 1 95 ? 16.856 -1.599 -16.441 1.00 95.75 95 ALA A O 1
ATOM 763 N N . LEU A 1 96 ? 16.938 0.475 -15.595 1.00 96.94 96 LEU A N 1
ATOM 764 C CA . LEU A 1 96 ? 16.870 0.122 -14.177 1.00 96.94 96 LEU A CA 1
ATOM 765 C C . LEU A 1 96 ? 15.531 0.490 -13.526 1.00 96.94 96 LEU A C 1
ATOM 767 O O . LEU A 1 96 ? 15.318 0.129 -12.370 1.00 96.94 96 LEU A O 1
ATOM 771 N N . VAL A 1 97 ? 14.628 1.163 -14.246 1.00 96.62 97 VAL A N 1
ATOM 772 C CA . VAL A 1 97 ? 13.316 1.585 -13.723 1.00 96.62 97 VAL A CA 1
ATOM 773 C C . VAL A 1 97 ? 12.536 0.396 -13.157 1.00 96.62 97 VAL A C 1
ATOM 775 O O . VAL A 1 97 ? 12.130 0.436 -12.000 1.00 96.62 97 VAL A O 1
ATOM 778 N N . ASP A 1 98 ? 12.430 -0.708 -13.900 1.00 96.69 98 ASP A N 1
ATOM 779 C CA . ASP A 1 98 ? 11.700 -1.900 -13.440 1.00 96.69 98 ASP A CA 1
ATOM 780 C C . ASP A 1 98 ? 12.313 -2.520 -12.170 1.00 96.69 98 ASP A C 1
ATOM 782 O O . ASP A 1 98 ? 11.591 -3.034 -11.319 1.00 96.69 98 ASP A O 1
ATOM 786 N N . HIS A 1 99 ? 13.637 -2.428 -11.988 1.00 96.25 99 HIS A N 1
ATOM 787 C CA . HIS A 1 99 ? 14.302 -2.886 -10.763 1.00 96.25 99 HIS A CA 1
ATOM 788 C C . HIS A 1 99 ? 13.978 -1.999 -9.560 1.00 96.25 99 HIS A C 1
ATOM 790 O O . HIS A 1 99 ? 13.836 -2.512 -8.450 1.00 96.25 99 HIS A O 1
ATOM 796 N N . VAL A 1 100 ? 13.852 -0.685 -9.770 1.00 95.81 100 VAL A N 1
ATOM 797 C CA . VAL A 1 100 ? 13.406 0.247 -8.728 1.00 95.81 100 VAL A CA 1
ATOM 798 C C . VAL A 1 100 ? 11.961 -0.052 -8.339 1.00 95.81 100 VAL A C 1
ATOM 800 O O . VAL A 1 100 ? 11.677 -0.180 -7.151 1.00 95.81 100 VAL A O 1
ATOM 803 N N . ILE A 1 101 ? 11.074 -0.230 -9.323 1.00 95.38 101 ILE A N 1
ATOM 804 C CA . ILE A 1 101 ? 9.661 -0.557 -9.090 1.00 95.38 101 ILE A CA 1
ATOM 805 C C . ILE A 1 101 ? 9.539 -1.869 -8.303 1.00 95.38 101 ILE A C 1
ATOM 807 O O . ILE A 1 101 ? 8.889 -1.904 -7.262 1.00 95.38 101 ILE A O 1
ATOM 811 N N . LEU A 1 102 ? 10.219 -2.933 -8.743 1.00 93.31 102 LEU A N 1
ATOM 812 C CA . LEU A 1 102 ? 10.226 -4.223 -8.044 1.00 93.31 102 LEU A CA 1
ATOM 813 C C . LEU A 1 102 ? 10.797 -4.124 -6.625 1.00 93.31 102 LEU A C 1
ATOM 815 O O . LEU A 1 102 ? 10.290 -4.778 -5.720 1.00 93.31 102 LEU A O 1
ATOM 819 N N . GLY A 1 103 ? 11.843 -3.320 -6.425 1.00 91.38 103 GLY A N 1
ATOM 820 C CA . GLY A 1 103 ? 12.447 -3.113 -5.111 1.00 91.38 103 GLY A CA 1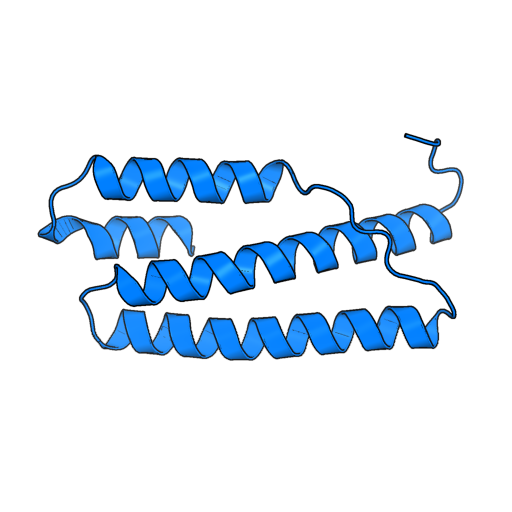
ATOM 821 C C . GLY A 1 103 ? 11.547 -2.353 -4.136 1.00 91.38 103 GLY A C 1
ATOM 822 O O . GLY A 1 103 ? 11.628 -2.600 -2.939 1.00 91.38 103 GLY A O 1
ATOM 823 N N . GLY A 1 104 ? 10.698 -1.450 -4.636 1.00 86.25 104 GLY A N 1
ATOM 824 C CA . GLY A 1 104 ? 9.712 -0.729 -3.827 1.00 86.25 104 GLY A CA 1
ATOM 825 C C . GLY A 1 104 ? 8.431 -1.521 -3.550 1.00 86.25 104 GLY A C 1
ATOM 826 O O . GLY A 1 104 ? 7.749 -1.241 -2.570 1.00 86.25 104 GLY A O 1
ATOM 827 N N . ALA A 1 105 ? 8.110 -2.504 -4.396 1.00 77.06 105 ALA A N 1
ATOM 828 C CA . ALA A 1 105 ? 6.922 -3.349 -4.270 1.00 77.06 105 ALA A CA 1
ATOM 829 C C . ALA A 1 105 ? 7.131 -4.622 -3.418 1.00 77.06 105 ALA A C 1
ATOM 831 O O . ALA A 1 105 ? 6.174 -5.374 -3.224 1.00 77.06 105 ALA A O 1
ATOM 832 N N . ALA A 1 106 ? 8.361 -4.890 -2.960 1.00 55.16 106 ALA A N 1
ATOM 833 C CA . ALA A 1 106 ? 8.735 -6.052 -2.143 1.00 55.16 106 ALA A CA 1
ATOM 834 C C . ALA A 1 106 ? 8.632 -5.768 -0.636 1.00 55.16 106 ALA A C 1
ATOM 836 O O . ALA A 1 106 ? 8.198 -6.690 0.094 1.00 55.16 106 ALA A O 1
#